Protein AF-A0A833M856-F1 (afdb_monomer_lite)

Structure (mmCIF, N/CA/C/O backbone):
data_AF-A0A833M856-F1
#
_entry.id   AF-A0A833M856-F1
#
loop_
_atom_site.group_PDB
_atom_site.id
_atom_site.type_symbol
_atom_site.label_atom_id
_atom_site.label_alt_id
_atom_site.label_comp_id
_atom_site.label_asym_id
_atom_site.label_entity_id
_atom_site.label_seq_id
_atom_site.pdbx_PDB_ins_code
_atom_site.Cartn_x
_atom_site.Cartn_y
_atom_site.Cartn_z
_atom_site.occupancy
_atom_site.B_iso_or_equiv
_atom_site.auth_seq_id
_atom_site.auth_comp_id
_atom_site.auth_asym_id
_atom_site.auth_atom_id
_atom_site.pdbx_PDB_model_num
ATOM 1 N N . MET A 1 1 ? 1.451 44.777 -5.396 1.00 53.53 1 MET A N 1
ATOM 2 C CA . MET A 1 1 ? 2.017 43.890 -4.353 1.00 53.53 1 MET A CA 1
ATOM 3 C C . MET A 1 1 ? 2.867 42.727 -4.901 1.00 53.53 1 MET A C 1
ATOM 5 O O . MET A 1 1 ? 3.380 41.971 -4.096 1.00 53.53 1 MET A O 1
ATOM 9 N N . ALA A 1 2 ? 3.099 42.600 -6.220 1.00 59.09 2 ALA A N 1
ATOM 10 C CA . ALA A 1 2 ? 3.798 41.438 -6.799 1.00 59.09 2 ALA A CA 1
ATOM 11 C C . ALA A 1 2 ? 5.342 41.470 -6.710 1.00 59.09 2 ALA A C 1
ATOM 13 O O . ALA A 1 2 ? 5.951 40.443 -6.456 1.00 59.09 2 ALA A O 1
ATOM 14 N N . ARG A 1 3 ? 5.986 42.644 -6.808 1.00 59.00 3 ARG A N 1
ATOM 15 C CA . ARG A 1 3 ? 7.466 42.754 -6.818 1.00 59.00 3 ARG A CA 1
ATOM 16 C C . ARG A 1 3 ? 8.167 42.307 -5.530 1.00 59.00 3 ARG A C 1
ATOM 18 O O . ARG A 1 3 ? 9.374 42.110 -5.524 1.00 59.00 3 ARG A O 1
ATOM 25 N N . VAL A 1 4 ? 7.425 42.187 -4.429 1.00 69.50 4 VAL A N 1
ATOM 26 C CA . VAL A 1 4 ? 7.972 41.728 -3.145 1.00 69.50 4 VAL A CA 1
ATOM 27 C C . VAL A 1 4 ? 8.072 40.203 -3.107 1.00 69.50 4 VAL A C 1
ATOM 29 O O . VAL A 1 4 ? 8.817 39.696 -2.295 1.00 69.50 4 VAL A O 1
ATOM 32 N N . LEU A 1 5 ? 7.398 39.449 -3.979 1.00 59.50 5 LEU A N 1
ATOM 33 C CA . LEU A 1 5 ? 7.444 37.981 -3.948 1.00 59.50 5 LEU A CA 1
ATOM 34 C C . LEU A 1 5 ? 8.407 37.371 -4.976 1.00 59.50 5 LEU A C 1
ATOM 36 O O . LEU A 1 5 ? 8.719 36.195 -4.857 1.00 59.50 5 LEU A O 1
ATOM 40 N N . ASP A 1 6 ? 8.958 38.163 -5.903 1.00 69.25 6 ASP A N 1
ATOM 41 C CA . ASP A 1 6 ? 9.893 37.682 -6.940 1.00 69.25 6 ASP A CA 1
ATOM 42 C C . ASP A 1 6 ? 11.190 37.072 -6.376 1.00 69.25 6 ASP A C 1
ATOM 44 O O . ASP A 1 6 ? 11.861 36.294 -7.048 1.00 69.25 6 ASP A O 1
ATOM 48 N N . HIS A 1 7 ? 11.568 37.427 -5.145 1.00 77.81 7 HIS A N 1
ATOM 49 C CA . HIS A 1 7 ? 12.757 36.880 -4.487 1.00 77.81 7 HIS A CA 1
ATOM 50 C C . HIS A 1 7 ? 12.471 35.603 -3.685 1.00 77.81 7 HIS A C 1
ATOM 52 O O . HIS A 1 7 ? 13.408 34.981 -3.180 1.00 77.81 7 HIS A O 1
ATOM 58 N N . VAL A 1 8 ? 11.196 35.223 -3.536 1.00 82.44 8 VAL A N 1
ATOM 59 C CA . VAL A 1 8 ? 10.798 34.005 -2.834 1.00 82.44 8 VAL A CA 1
ATOM 60 C C . VAL A 1 8 ? 10.699 32.875 -3.867 1.00 82.44 8 VAL A C 1
ATOM 62 O O . VAL A 1 8 ? 9.874 32.949 -4.773 1.00 82.44 8 VAL A O 1
ATOM 65 N N . PRO A 1 9 ? 11.544 31.840 -3.765 1.00 82.94 9 PRO A N 1
ATOM 66 C CA . PRO A 1 9 ? 11.573 30.723 -4.707 1.00 82.94 9 PRO A CA 1
ATOM 67 C C . PRO A 1 9 ? 10.283 29.903 -4.661 1.00 82.94 9 PRO A C 1
ATOM 69 O O . PRO A 1 9 ? 9.596 29.853 -3.636 1.00 82.94 9 PRO A O 1
ATOM 72 N N . GLU A 1 10 ? 9.979 29.213 -5.760 1.00 79.88 10 GLU A N 1
ATOM 73 C CA . GLU A 1 10 ? 8.782 28.379 -5.836 1.00 79.88 10 GLU A CA 1
ATOM 74 C C . GLU A 1 10 ? 8.849 27.214 -4.830 1.00 79.88 10 GLU A C 1
ATOM 76 O O . GLU A 1 10 ? 9.920 26.628 -4.615 1.00 79.88 10 GLU A O 1
ATOM 81 N N . PRO A 1 11 ? 7.717 26.829 -4.210 1.00 75.94 11 PRO A N 1
ATOM 82 C CA . PRO A 1 11 ? 7.662 25.655 -3.350 1.00 75.94 11 PRO A CA 1
ATOM 83 C C . PRO A 1 11 ? 8.195 24.406 -4.068 1.00 75.94 11 PRO A C 1
ATOM 85 O O . PRO A 1 11 ? 7.715 24.031 -5.133 1.00 75.94 11 PRO A O 1
ATOM 88 N N . GLY A 1 12 ? 9.199 23.752 -3.477 1.00 77.88 12 GLY A N 1
ATOM 89 C CA . GLY A 1 12 ? 9.855 22.573 -4.059 1.00 77.88 12 GLY A CA 1
ATOM 90 C C . GLY A 1 12 ? 11.060 22.883 -4.954 1.00 77.88 12 GLY A C 1
ATOM 91 O O . GLY A 1 12 ? 11.771 21.957 -5.351 1.00 77.88 12 GLY A O 1
ATOM 92 N N . GLN A 1 13 ? 11.362 24.157 -5.224 1.00 83.50 13 GLN A N 1
ATOM 93 C CA . GLN A 1 13 ? 12.579 24.534 -5.933 1.00 83.50 13 GLN A CA 1
ATOM 94 C C . GLN A 1 13 ? 13.811 24.251 -5.064 1.00 83.50 13 GLN A C 1
ATOM 96 O O . GLN A 1 13 ? 13.973 24.773 -3.959 1.00 83.50 13 GLN A O 1
ATOM 101 N N . GLN A 1 14 ? 14.723 23.423 -5.574 1.00 78.00 14 GLN A N 1
ATOM 102 C CA . GLN A 1 14 ? 15.970 23.125 -4.880 1.00 78.00 14 GLN A CA 1
ATOM 103 C C . GLN A 1 14 ? 16.921 24.327 -4.951 1.00 78.00 14 GLN A C 1
ATOM 105 O O . GLN A 1 14 ? 17.618 24.527 -5.946 1.00 78.00 14 GLN A O 1
ATOM 110 N N . LEU A 1 15 ? 16.975 25.092 -3.863 1.00 83.62 15 LEU A N 1
ATOM 111 C CA . LEU A 1 15 ? 17.826 26.277 -3.728 1.00 83.62 15 LEU A CA 1
ATOM 112 C C . LEU A 1 15 ? 19.316 25.964 -3.604 1.00 83.62 15 LEU A C 1
ATOM 114 O O . LEU A 1 15 ? 20.158 26.777 -3.973 1.00 83.62 15 LEU A O 1
ATOM 118 N N . LEU A 1 16 ? 19.643 24.781 -3.082 1.00 83.44 16 LEU A N 1
ATOM 119 C CA . LEU A 1 16 ? 21.013 24.383 -2.804 1.00 83.44 16 LEU A CA 1
ATOM 120 C C . LEU A 1 16 ? 21.326 23.047 -3.471 1.00 83.44 16 LEU A C 1
ATOM 122 O O . LEU A 1 16 ? 20.766 22.002 -3.131 1.00 83.44 16 LEU A O 1
ATOM 126 N N . ARG A 1 17 ? 22.243 23.085 -4.438 1.00 83.69 17 ARG A N 1
ATOM 127 C CA . ARG A 1 17 ? 22.771 21.898 -5.115 1.00 83.69 17 ARG A CA 1
ATOM 128 C C . ARG A 1 17 ? 24.168 21.614 -4.586 1.00 83.69 17 ARG A C 1
ATOM 130 O O . ARG A 1 17 ? 25.115 22.326 -4.904 1.00 83.69 17 ARG A O 1
ATOM 137 N N . TYR A 1 18 ? 24.286 20.579 -3.763 1.00 85.31 18 TYR A N 1
ATOM 138 C CA . TYR A 1 18 ? 25.579 20.131 -3.263 1.00 85.31 18 TYR A CA 1
ATOM 139 C C . TYR A 1 18 ? 26.316 19.309 -4.323 1.00 85.31 18 TYR A C 1
ATOM 141 O O . TYR A 1 18 ? 25.790 18.311 -4.821 1.00 85.31 18 TYR A O 1
ATOM 149 N N . TRP A 1 19 ? 27.557 19.692 -4.617 1.00 88.50 19 TRP A N 1
ATOM 150 C CA . TRP A 1 19 ? 28.418 19.022 -5.593 1.00 88.50 19 TRP A CA 1
ATOM 151 C C . TRP A 1 19 ? 29.606 18.328 -4.929 1.00 88.50 19 TRP A C 1
ATOM 153 O O . TRP A 1 19 ? 29.958 18.602 -3.778 1.00 88.50 19 TRP A O 1
ATOM 163 N N . GLY A 1 20 ? 30.224 17.408 -5.673 1.00 93.00 20 GLY A N 1
ATOM 164 C CA . GLY A 1 20 ? 31.444 16.723 -5.255 1.00 93.00 20 GLY A CA 1
ATOM 165 C C . GLY A 1 20 ? 31.290 16.045 -3.894 1.00 93.00 20 GLY A C 1
ATOM 166 O O . GLY A 1 20 ? 30.358 15.264 -3.685 1.00 93.00 20 GLY A O 1
ATOM 167 N N . TRP A 1 21 ? 32.191 16.374 -2.967 1.00 88.12 21 TRP A N 1
ATOM 168 C CA . TRP A 1 21 ? 32.272 15.777 -1.630 1.00 88.12 21 TRP A CA 1
ATOM 169 C C . TRP A 1 21 ? 30.997 15.933 -0.791 1.00 88.12 21 TRP A C 1
ATOM 171 O O . TRP A 1 21 ? 30.642 15.029 -0.028 1.00 88.12 21 TRP A O 1
ATOM 181 N N . TYR A 1 22 ? 30.289 17.052 -0.954 1.00 87.38 22 TYR A N 1
ATOM 182 C CA . TYR A 1 22 ? 29.081 17.359 -0.189 1.00 87.38 22 TYR A CA 1
ATOM 183 C C . TYR A 1 22 ? 27.797 16.848 -0.850 1.00 87.38 22 TYR A C 1
ATOM 185 O O . TYR A 1 22 ? 26.737 16.924 -0.235 1.00 87.38 22 TYR A O 1
ATOM 193 N N . SER A 1 23 ? 27.867 16.314 -2.076 1.00 89.88 23 SER A N 1
ATOM 194 C CA . SER A 1 23 ? 26.687 15.779 -2.765 1.00 89.88 23 SER A CA 1
ATOM 195 C C . SER A 1 23 ? 26.037 14.631 -1.983 1.00 89.88 23 SER A C 1
ATOM 197 O O . SER A 1 23 ? 26.729 13.811 -1.374 1.00 89.88 23 SER A O 1
ATOM 199 N N . ASN A 1 24 ? 24.706 14.521 -2.056 1.00 84.00 24 ASN A N 1
ATOM 200 C CA . ASN A 1 24 ? 23.959 13.423 -1.423 1.00 84.00 24 ASN A CA 1
ATOM 201 C C . ASN A 1 24 ? 24.481 12.048 -1.873 1.00 84.00 24 ASN A C 1
ATOM 203 O O . ASN A 1 24 ? 24.592 11.129 -1.068 1.00 84.00 24 ASN A O 1
ATOM 207 N N . ALA A 1 25 ? 24.886 11.929 -3.143 1.00 86.62 25 ALA A N 1
ATOM 208 C CA . ALA A 1 25 ? 25.480 10.709 -3.680 1.00 86.62 25 ALA A CA 1
ATOM 209 C C . ALA A 1 25 ? 26.853 10.393 -3.058 1.00 86.62 25 ALA A C 1
ATOM 211 O O . ALA A 1 25 ? 27.127 9.238 -2.741 1.00 86.62 25 ALA A O 1
ATOM 212 N N . ALA A 1 26 ? 27.724 11.392 -2.871 1.00 89.69 26 ALA A N 1
ATOM 213 C CA . ALA A 1 26 ? 29.018 11.184 -2.219 1.00 89.69 26 ALA A CA 1
ATOM 214 C C . ALA A 1 26 ? 28.861 10.839 -0.733 1.00 89.69 26 ALA A C 1
ATOM 216 O O . ALA A 1 26 ? 29.536 9.931 -0.260 1.00 89.69 26 ALA A O 1
ATOM 217 N N . ARG A 1 27 ? 27.939 11.505 -0.028 1.00 89.81 27 ARG A N 1
ATOM 218 C CA . ARG A 1 27 ? 27.601 11.206 1.371 1.00 89.81 27 ARG A CA 1
ATOM 219 C C . ARG A 1 27 ? 27.081 9.783 1.539 1.00 89.81 27 ARG A C 1
ATOM 221 O O . ARG A 1 27 ? 27.669 9.020 2.293 1.00 89.81 27 ARG A O 1
ATOM 228 N N . GLY A 1 28 ? 26.076 9.395 0.751 1.00 87.25 28 GLY A N 1
ATOM 229 C CA . GLY A 1 28 ? 25.504 8.049 0.817 1.00 87.25 28 GLY A CA 1
ATOM 230 C C . GLY A 1 28 ? 26.506 6.943 0.467 1.00 87.25 28 GLY A C 1
ATOM 231 O O . GLY A 1 28 ? 26.413 5.842 0.999 1.00 87.25 28 GLY A O 1
ATOM 232 N N . ARG A 1 29 ? 27.500 7.216 -0.394 1.00 88.75 29 ARG A N 1
ATOM 233 C CA . ARG A 1 29 ? 28.603 6.272 -0.652 1.00 88.75 29 ARG A CA 1
ATOM 234 C C . ARG A 1 29 ? 29.566 6.136 0.528 1.00 88.75 29 ARG A C 1
ATOM 236 O O . ARG A 1 29 ? 30.100 5.050 0.706 1.00 88.75 29 ARG A O 1
ATOM 243 N N . ARG A 1 30 ? 29.810 7.202 1.299 1.00 90.75 30 ARG A N 1
ATOM 244 C CA . ARG A 1 30 ? 30.661 7.139 2.501 1.00 90.75 30 ARG A CA 1
ATOM 245 C C . ARG A 1 30 ? 29.965 6.405 3.632 1.00 90.75 30 ARG A C 1
ATOM 247 O O . ARG A 1 30 ? 30.541 5.464 4.145 1.00 90.75 30 ARG A O 1
ATOM 254 N N . GLU A 1 31 ? 28.707 6.743 3.900 1.00 85.38 31 GLU A N 1
ATOM 255 C CA . GLU A 1 31 ? 27.897 6.063 4.919 1.00 85.38 31 GLU A CA 1
ATOM 256 C C . GLU A 1 31 ? 27.819 4.547 4.660 1.00 85.38 31 GLU A C 1
ATOM 258 O O . GLU A 1 31 ? 27.951 3.750 5.582 1.00 85.38 31 GLU A O 1
ATOM 263 N N . ARG A 1 32 ? 27.680 4.126 3.391 1.00 81.44 32 ARG A N 1
ATOM 264 C CA . ARG A 1 32 ? 27.735 2.700 3.022 1.00 81.44 32 ARG A CA 1
ATOM 265 C C . ARG A 1 32 ? 29.096 2.066 3.291 1.00 81.44 32 ARG A C 1
ATOM 267 O O . ARG A 1 32 ? 29.133 0.981 3.849 1.00 81.44 32 ARG A O 1
ATOM 274 N N . ARG A 1 33 ? 30.191 2.736 2.920 1.00 83.06 33 ARG A N 1
ATOM 275 C CA . ARG A 1 33 ? 31.555 2.234 3.152 1.00 83.06 33 ARG A CA 1
ATOM 276 C C . ARG A 1 33 ? 31.884 2.136 4.637 1.00 83.06 33 ARG A C 1
ATOM 278 O O . ARG A 1 33 ? 32.445 1.139 5.047 1.00 83.06 33 ARG A O 1
ATOM 285 N N . GLU A 1 34 ? 31.495 3.129 5.430 1.00 78.62 34 GLU A N 1
ATOM 286 C CA . GLU A 1 34 ? 31.660 3.125 6.889 1.00 78.62 34 GLU A CA 1
ATOM 287 C C . GLU A 1 34 ? 30.876 1.969 7.535 1.00 78.62 34 GLU A C 1
ATOM 289 O O . GLU A 1 34 ? 31.370 1.320 8.454 1.00 78.62 34 GLU A O 1
ATOM 294 N N . CYS A 1 35 ? 29.679 1.666 7.020 1.00 69.69 35 CYS A N 1
ATOM 295 C CA . CYS A 1 35 ? 28.871 0.523 7.452 1.00 69.69 35 CYS A CA 1
ATOM 296 C C . CYS A 1 35 ? 29.483 -0.826 7.023 1.00 69.69 35 CYS A C 1
ATOM 298 O O . CYS A 1 35 ? 29.519 -1.757 7.821 1.00 69.69 35 CYS A O 1
ATOM 300 N N . GLU A 1 36 ? 30.009 -0.919 5.798 1.00 69.94 36 GLU A N 1
ATOM 301 C CA . GLU A 1 36 ? 30.721 -2.100 5.281 1.00 69.94 36 GLU A CA 1
ATOM 302 C C . GLU A 1 36 ? 32.042 -2.355 6.027 1.00 69.94 36 GLU A C 1
ATOM 304 O O . GLU A 1 36 ? 32.371 -3.499 6.316 1.00 69.94 36 GLU A O 1
ATOM 309 N N . GLU A 1 37 ? 32.787 -1.306 6.376 1.00 69.75 37 GLU A N 1
ATOM 310 C CA . GLU A 1 37 ? 34.049 -1.387 7.123 1.00 69.75 37 GLU A CA 1
ATOM 311 C C . GLU A 1 37 ? 33.823 -1.720 8.605 1.00 69.75 37 GLU A C 1
ATOM 313 O O . GLU A 1 37 ? 34.638 -2.403 9.222 1.00 69.75 37 GLU A O 1
ATOM 318 N N . SER A 1 38 ? 32.683 -1.304 9.163 1.00 63.16 38 SER A N 1
ATOM 319 C CA . SER A 1 38 ? 32.267 -1.659 10.526 1.00 63.16 38 SER A CA 1
ATOM 320 C C . SER A 1 38 ? 31.620 -3.050 10.622 1.00 63.16 38 SER A C 1
ATOM 322 O O . SER A 1 38 ? 31.313 -3.502 11.727 1.00 63.16 38 SER A O 1
ATOM 324 N N . ALA A 1 39 ? 31.402 -3.744 9.499 1.00 58.22 39 ALA A N 1
ATOM 325 C CA . ALA A 1 39 ? 30.824 -5.083 9.482 1.00 58.22 39 ALA A CA 1
ATOM 326 C C . ALA A 1 39 ? 31.881 -6.138 9.862 1.00 58.22 39 ALA A C 1
ATOM 328 O O . ALA A 1 39 ? 32.637 -6.640 9.032 1.00 58.22 39 ALA A O 1
ATOM 329 N N . VAL A 1 40 ? 31.928 -6.489 11.147 1.00 60.62 40 VAL A N 1
ATOM 330 C CA . VAL A 1 40 ? 32.658 -7.662 11.661 1.00 6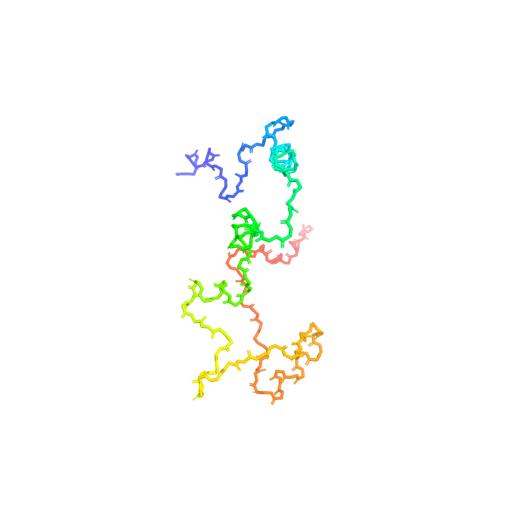0.62 40 VAL A CA 1
ATOM 331 C C . VAL A 1 40 ? 31.969 -8.940 11.141 1.00 60.62 40 VAL A C 1
ATOM 333 O O . VAL A 1 40 ? 30.735 -8.963 11.116 1.00 60.62 40 VAL A O 1
ATOM 336 N N . PRO A 1 41 ? 32.686 -10.012 10.739 1.00 49.72 41 PRO A N 1
ATOM 337 C CA . PRO A 1 41 ? 32.036 -11.257 10.334 1.00 49.72 41 PRO A CA 1
ATOM 338 C C . PRO A 1 41 ? 31.320 -11.863 11.548 1.00 49.72 41 PRO A C 1
ATOM 340 O O . PRO A 1 41 ? 31.959 -12.243 12.529 1.00 49.72 41 PRO A O 1
ATOM 343 N N . ALA A 1 42 ? 29.990 -11.890 11.502 1.00 48.22 42 ALA A N 1
ATOM 344 C CA . ALA A 1 42 ? 29.164 -12.446 12.562 1.00 48.22 42 ALA A CA 1
ATOM 345 C C . ALA A 1 42 ? 29.118 -13.977 12.458 1.00 48.22 42 ALA A C 1
ATOM 347 O O . ALA A 1 42 ? 28.822 -14.525 11.400 1.00 48.22 42 ALA A O 1
ATOM 348 N N . ASP A 1 43 ? 29.411 -14.632 13.580 1.00 44.41 43 ASP A N 1
ATOM 349 C CA . ASP A 1 43 ? 29.044 -16.017 13.873 1.00 44.41 43 ASP A CA 1
ATOM 350 C C . ASP A 1 43 ? 27.509 -16.114 14.024 1.00 44.41 43 ASP A C 1
ATOM 352 O O . ASP A 1 43 ? 26.862 -15.194 14.542 1.00 44.41 43 ASP A O 1
ATOM 356 N N . ASP A 1 44 ? 26.924 -17.215 13.556 1.00 47.16 44 ASP A N 1
ATOM 357 C CA . ASP A 1 44 ? 25.513 -17.399 13.163 1.00 47.16 44 ASP A CA 1
ATOM 358 C C . ASP A 1 44 ? 24.478 -17.416 14.318 1.00 47.16 44 ASP A C 1
ATOM 360 O O . ASP A 1 44 ? 23.380 -17.958 14.172 1.00 47.16 44 ASP A O 1
ATOM 364 N N . SER A 1 45 ? 24.747 -16.815 15.482 1.00 51.28 45 SER A N 1
ATOM 365 C CA . SER A 1 45 ? 23.807 -16.875 16.620 1.00 51.28 45 SER A CA 1
ATOM 366 C C . SER A 1 45 ? 23.444 -15.556 17.299 1.00 51.28 45 SER A C 1
ATOM 368 O O . SER A 1 45 ? 22.712 -15.580 18.289 1.00 51.28 45 SER A O 1
ATOM 370 N N . VAL A 1 46 ? 23.868 -14.397 16.790 1.00 47.53 46 VAL A N 1
ATOM 371 C CA . VAL A 1 46 ? 23.390 -13.102 17.309 1.00 47.53 46 VAL A CA 1
ATOM 372 C C . VAL A 1 46 ? 23.107 -12.152 16.151 1.00 47.53 46 VAL A C 1
ATOM 374 O O . VAL A 1 46 ? 24.008 -11.512 15.620 1.00 47.53 46 VAL A O 1
ATOM 377 N N . THR A 1 47 ? 21.836 -12.039 15.756 1.00 45.09 47 THR A N 1
ATOM 378 C CA . THR A 1 47 ? 21.400 -11.036 14.775 1.00 45.09 47 THR A CA 1
ATOM 379 C C . THR A 1 47 ? 21.744 -9.641 15.299 1.00 45.09 47 THR A C 1
ATOM 381 O O . THR A 1 47 ? 21.234 -9.220 16.340 1.00 45.09 47 THR A O 1
ATOM 384 N N . ALA A 1 48 ? 22.629 -8.934 14.594 1.00 49.91 48 ALA A N 1
ATOM 385 C CA . ALA A 1 48 ? 23.122 -7.626 15.000 1.00 49.91 48 ALA A CA 1
ATOM 386 C C . ALA A 1 48 ? 21.967 -6.607 15.146 1.00 49.91 48 ALA A C 1
ATOM 388 O O . ALA A 1 48 ? 21.023 -6.621 14.344 1.00 49.91 48 ALA A O 1
ATOM 389 N N . PRO A 1 49 ? 22.034 -5.671 16.115 1.00 54.28 49 PRO A N 1
ATOM 390 C CA . PRO A 1 49 ? 21.027 -4.618 16.288 1.00 54.28 49 PRO A CA 1
ATOM 391 C C . PRO A 1 49 ? 20.763 -3.804 15.011 1.00 54.28 49 PRO A C 1
ATOM 393 O O . PRO A 1 49 ? 19.634 -3.374 14.783 1.00 54.28 49 PRO A O 1
ATOM 396 N N . ASP A 1 50 ? 21.776 -3.651 14.155 1.00 54.59 50 ASP A N 1
ATOM 397 C CA . ASP A 1 50 ? 21.715 -2.905 12.892 1.00 54.59 50 ASP A CA 1
ATOM 398 C C . ASP A 1 50 ? 20.879 -3.608 11.804 1.00 54.59 50 ASP A C 1
ATOM 400 O O . ASP A 1 50 ? 20.178 -2.971 11.013 1.00 54.59 50 ASP A O 1
ATOM 404 N N . GLU A 1 51 ? 20.850 -4.943 11.780 1.00 54.12 51 GLU A N 1
ATOM 405 C CA . GLU A 1 51 ? 19.961 -5.691 10.880 1.00 54.12 51 GLU A CA 1
ATOM 406 C C . GLU A 1 51 ? 18.499 -5.576 11.319 1.00 54.12 51 GLU A C 1
ATOM 408 O O . GLU A 1 51 ? 17.590 -5.434 10.494 1.00 54.12 51 GLU A O 1
ATOM 413 N N . ILE A 1 52 ? 18.267 -5.572 12.633 1.00 56.19 52 ILE A N 1
ATOM 414 C CA . ILE A 1 52 ? 16.948 -5.330 13.219 1.00 56.19 52 ILE A CA 1
ATOM 415 C C . ILE A 1 52 ? 16.521 -3.888 12.935 1.00 56.19 52 ILE A C 1
ATOM 417 O O . ILE A 1 52 ? 15.373 -3.655 12.556 1.00 56.19 52 ILE A O 1
ATOM 421 N N . GLU A 1 53 ? 17.422 -2.915 13.062 1.00 56.12 53 GLU A N 1
ATOM 422 C CA . GLU A 1 53 ? 17.124 -1.507 12.813 1.00 56.12 53 GLU A CA 1
ATOM 423 C C . GLU A 1 53 ? 16.908 -1.211 11.321 1.00 56.12 53 GLU A C 1
ATOM 425 O O . GLU A 1 53 ? 15.949 -0.532 10.953 1.00 56.12 53 GLU A O 1
ATOM 430 N N . SER A 1 54 ? 17.702 -1.798 10.427 1.00 56.94 54 SER A N 1
ATOM 431 C CA . SER A 1 54 ? 17.517 -1.682 8.975 1.00 56.94 54 SER A CA 1
ATOM 432 C C . SER A 1 54 ? 16.285 -2.441 8.452 1.00 56.94 54 SER A C 1
ATOM 434 O O . SER A 1 54 ? 15.695 -2.015 7.451 1.00 56.94 54 SER A O 1
ATOM 436 N N . ARG A 1 55 ? 15.830 -3.512 9.126 1.00 56.19 55 ARG A N 1
ATOM 437 C CA . ARG A 1 55 ? 14.491 -4.109 8.920 1.00 56.19 55 ARG A CA 1
ATOM 438 C C . ARG A 1 55 ? 13.378 -3.233 9.483 1.00 56.19 55 ARG A C 1
ATOM 440 O O . ARG A 1 55 ? 12.385 -3.036 8.794 1.00 56.19 55 ARG A O 1
ATOM 447 N N . ARG A 1 56 ? 13.546 -2.644 10.672 1.00 54.56 56 ARG A N 1
ATOM 448 C CA . ARG A 1 56 ? 12.588 -1.679 11.255 1.00 54.56 56 ARG A CA 1
ATOM 449 C C . ARG A 1 56 ? 12.393 -0.452 10.360 1.00 54.56 56 ARG A C 1
ATOM 451 O O . ARG A 1 56 ? 11.289 0.081 10.297 1.00 54.56 56 ARG A O 1
ATOM 458 N N . ARG A 1 57 ? 13.434 -0.030 9.633 1.00 58.84 57 ARG A N 1
ATOM 459 C CA . ARG A 1 57 ? 13.373 1.046 8.626 1.00 58.84 57 ARG A CA 1
ATOM 460 C C . ARG A 1 57 ? 12.638 0.636 7.338 1.00 58.84 57 ARG A C 1
ATOM 462 O O . ARG A 1 57 ? 12.217 1.511 6.588 1.00 58.84 57 ARG A O 1
ATOM 469 N N . ARG A 1 58 ? 12.444 -0.663 7.080 1.00 70.81 58 ARG A N 1
ATOM 470 C CA . ARG A 1 58 ? 11.710 -1.209 5.925 1.00 70.81 58 ARG A CA 1
ATOM 471 C C . ARG A 1 58 ? 10.347 -1.734 6.363 1.00 70.81 58 ARG A C 1
ATOM 473 O O . ARG A 1 58 ? 10.100 -2.937 6.365 1.00 70.81 58 ARG A O 1
ATOM 480 N N . LEU A 1 59 ? 9.464 -0.811 6.738 1.00 82.12 59 LEU A N 1
ATOM 481 C CA . LEU A 1 59 ? 8.063 -1.147 6.980 1.00 82.12 59 LEU A CA 1
ATOM 482 C C . LEU A 1 59 ? 7.459 -1.753 5.707 1.00 82.12 59 LEU A C 1
ATOM 484 O O . LEU A 1 59 ? 7.610 -1.203 4.614 1.00 82.12 59 LEU A O 1
ATOM 488 N N . THR A 1 60 ? 6.773 -2.883 5.849 1.00 88.00 60 THR A N 1
ATOM 489 C CA . THR A 1 60 ? 5.973 -3.461 4.760 1.00 88.00 60 THR A CA 1
ATOM 490 C C . THR A 1 60 ? 4.802 -2.536 4.416 1.00 88.00 60 THR A C 1
ATOM 492 O O . THR A 1 60 ? 4.407 -1.688 5.218 1.00 88.00 60 THR A O 1
ATOM 495 N N . TRP A 1 61 ? 4.206 -2.697 3.232 1.00 89.50 61 TRP A N 1
ATOM 496 C CA . TRP A 1 61 ? 3.051 -1.886 2.825 1.00 89.50 61 TRP A CA 1
ATOM 497 C C . TRP A 1 61 ? 1.886 -1.957 3.830 1.00 89.50 61 TRP A C 1
ATOM 499 O O . TRP A 1 61 ? 1.305 -0.926 4.163 1.00 89.50 61 TRP A O 1
ATOM 509 N N . SER A 1 62 ? 1.591 -3.137 4.389 1.00 91.50 62 SER A N 1
ATOM 510 C CA . SER A 1 62 ? 0.541 -3.292 5.405 1.00 91.50 62 SER A CA 1
ATOM 511 C C . SER A 1 62 ? 0.893 -2.586 6.716 1.00 91.50 62 SER A C 1
ATOM 513 O O . SER A 1 62 ? 0.047 -1.907 7.295 1.00 91.50 62 SER A O 1
ATOM 515 N N . GLN A 1 63 ? 2.154 -2.661 7.154 1.00 91.56 63 GLN A N 1
ATOM 516 C CA . GLN A 1 63 ? 2.640 -1.920 8.323 1.00 91.56 63 GLN A CA 1
ATOM 517 C C . GLN A 1 63 ? 2.581 -0.401 8.111 1.00 91.56 63 GLN A C 1
ATOM 519 O O . GLN A 1 63 ? 2.294 0.333 9.055 1.00 91.56 63 GLN A O 1
ATOM 524 N N . LEU A 1 64 ? 2.824 0.081 6.888 1.00 91.94 64 LEU A N 1
ATOM 525 C CA . LEU A 1 64 ? 2.680 1.496 6.543 1.00 91.94 64 LEU A CA 1
ATOM 526 C C . LEU A 1 64 ? 1.221 1.948 6.619 1.00 91.94 64 LEU A C 1
ATOM 528 O O . LEU A 1 64 ? 0.948 2.968 7.247 1.00 91.94 64 LEU A O 1
ATOM 532 N N . ILE A 1 65 ? 0.286 1.181 6.051 1.00 92.44 65 ILE A N 1
ATOM 533 C CA . ILE A 1 65 ? -1.149 1.481 6.163 1.00 92.44 65 ILE A CA 1
ATOM 534 C C . ILE A 1 65 ? -1.574 1.515 7.625 1.00 92.44 65 ILE A C 1
ATOM 536 O O . ILE A 1 65 ? -2.184 2.491 8.051 1.00 92.44 65 ILE A O 1
ATOM 540 N N . ARG A 1 66 ? -1.175 0.512 8.410 1.00 92.81 66 ARG A N 1
ATOM 541 C CA . ARG A 1 66 ? -1.477 0.460 9.842 1.00 92.81 66 ARG A CA 1
ATOM 542 C C . ARG A 1 66 ? -0.910 1.645 10.606 1.00 92.81 66 ARG A C 1
ATOM 544 O O . ARG A 1 66 ? -1.545 2.127 11.530 1.00 92.81 66 ARG A O 1
ATOM 551 N N . LYS A 1 67 ? 0.265 2.138 10.227 1.00 90.25 67 LYS A N 1
ATOM 552 C CA . LYS A 1 67 ? 0.870 3.306 10.871 1.00 90.25 67 LYS A CA 1
ATOM 553 C C . LYS A 1 67 ? 0.161 4.618 10.518 1.00 90.25 67 LYS A C 1
ATOM 555 O O . LYS A 1 67 ? 0.077 5.488 11.373 1.00 90.25 67 LYS A O 1
ATOM 560 N N . VAL A 1 68 ? -0.282 4.785 9.271 1.00 93.81 68 VAL A N 1
ATOM 561 C CA . VAL A 1 68 ? -0.881 6.044 8.781 1.00 93.81 68 VAL A CA 1
ATOM 562 C C . VAL A 1 68 ? -2.370 6.127 9.098 1.00 93.81 68 VAL A C 1
ATOM 564 O O . VAL A 1 68 ? -2.857 7.186 9.475 1.00 93.81 68 VAL A O 1
ATOM 567 N N . TYR A 1 69 ? -3.081 5.017 8.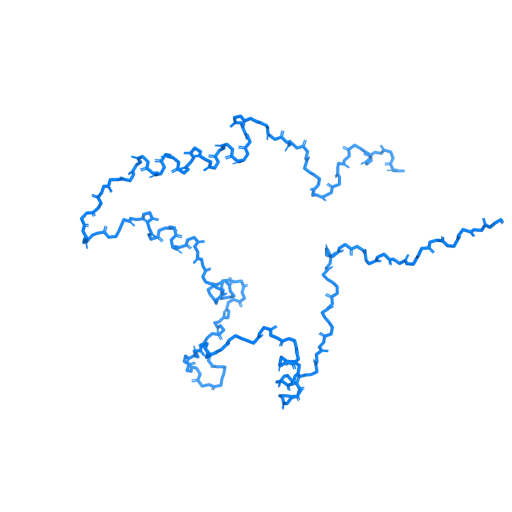925 1.00 93.31 69 TYR A N 1
ATOM 568 C CA . TYR A 1 69 ? -4.535 4.953 9.028 1.00 93.31 69 TYR A CA 1
ATOM 569 C C . TYR A 1 69 ? -5.020 4.213 10.273 1.00 93.31 69 TYR A C 1
ATOM 571 O O . TYR A 1 69 ? -6.224 4.104 10.452 1.00 93.31 69 TYR A O 1
ATOM 579 N N . GLU A 1 70 ? -4.118 3.671 11.100 1.00 92.69 70 GLU A N 1
ATOM 580 C CA . GLU A 1 70 ? -4.462 2.871 12.290 1.00 92.69 70 GLU A CA 1
ATOM 581 C C . GLU A 1 70 ? -5.308 1.616 11.979 1.00 92.69 70 GLU A C 1
ATOM 583 O O . GLU A 1 70 ? -5.890 1.001 12.868 1.00 92.69 70 GLU A O 1
ATOM 588 N N . LEU A 1 71 ? -5.330 1.184 10.711 1.00 91.69 71 LEU A N 1
ATOM 589 C CA . LEU A 1 71 ? -6.086 0.031 10.212 1.00 91.69 71 LEU A CA 1
ATOM 590 C C . LEU A 1 71 ? -5.146 -1.088 9.753 1.00 91.69 71 LEU A C 1
ATOM 592 O O . LEU A 1 71 ? -4.192 -0.830 9.022 1.00 91.69 71 LEU A O 1
ATOM 596 N N . ASP A 1 72 ? -5.429 -2.338 10.127 1.00 92.69 72 ASP A N 1
ATOM 597 C CA . ASP A 1 72 ? -4.686 -3.499 9.623 1.00 92.69 72 ASP A CA 1
ATOM 598 C C . ASP A 1 72 ? -5.367 -4.075 8.366 1.00 92.69 72 ASP A C 1
ATOM 600 O O . ASP A 1 72 ? -6.443 -4.669 8.476 1.00 92.69 72 ASP A O 1
ATOM 604 N N . PRO A 1 73 ? -4.779 -3.920 7.163 1.00 93.44 73 PRO A N 1
ATOM 605 C CA . PRO A 1 73 ? -5.408 -4.379 5.926 1.00 93.44 73 PRO A CA 1
ATOM 606 C C . PRO A 1 73 ? -5.423 -5.908 5.780 1.00 93.44 73 PRO A C 1
ATOM 608 O O . PRO A 1 73 ? -6.077 -6.414 4.871 1.00 93.44 73 PRO A O 1
ATOM 611 N N . LEU A 1 74 ? -4.704 -6.646 6.634 1.00 95.06 74 LEU A N 1
ATOM 612 C CA . LEU A 1 74 ? -4.680 -8.110 6.628 1.00 95.06 74 LEU A CA 1
ATOM 613 C C . LEU A 1 74 ? -5.602 -8.721 7.692 1.00 95.06 74 LEU A C 1
ATOM 615 O O . LEU A 1 74 ? -5.494 -9.911 7.973 1.00 95.06 74 LEU A O 1
ATOM 619 N N . LEU A 1 75 ? -6.522 -7.948 8.273 1.00 96.25 75 LEU A N 1
ATOM 620 C CA . LEU A 1 75 ? -7.590 -8.470 9.126 1.00 96.25 75 LEU A CA 1
ATOM 621 C C . LEU A 1 75 ? -8.939 -8.374 8.414 1.00 96.25 75 LEU A C 1
ATOM 623 O O . LEU A 1 75 ? -9.309 -7.333 7.873 1.00 96.25 75 LEU A O 1
ATOM 627 N N . CYS A 1 76 ? -9.700 -9.466 8.434 1.00 94.06 76 CYS A N 1
ATOM 628 C CA . CYS A 1 76 ? -11.043 -9.484 7.874 1.00 94.06 76 CYS A CA 1
ATOM 629 C C . CYS A 1 76 ? -11.978 -8.579 8.697 1.00 94.06 76 CYS A C 1
ATOM 631 O O . CYS A 1 76 ? -12.143 -8.824 9.894 1.00 94.06 76 CYS A O 1
ATOM 633 N N . PRO A 1 77 ? -12.672 -7.601 8.083 1.00 91.38 77 PRO A N 1
ATOM 634 C CA . PRO A 1 77 ? -13.561 -6.695 8.812 1.00 91.38 77 PRO A CA 1
ATOM 635 C C . PRO A 1 77 ? -14.829 -7.377 9.348 1.00 91.38 77 PRO A C 1
ATOM 637 O O . PRO A 1 77 ? -15.494 -6.823 10.217 1.00 91.38 77 PRO A O 1
ATOM 640 N N . TYR A 1 78 ? -15.176 -8.568 8.845 1.00 93.69 78 TYR A N 1
ATOM 641 C CA . TYR A 1 78 ? -16.387 -9.291 9.247 1.00 93.69 78 TYR A CA 1
ATOM 642 C C . TYR A 1 78 ? -16.145 -10.311 10.362 1.00 93.69 78 TYR A C 1
ATOM 644 O O . TYR A 1 78 ? -16.981 -10.453 11.248 1.00 93.69 78 TYR A O 1
ATOM 652 N N . CYS A 1 79 ? -15.027 -11.041 10.313 1.00 95.38 79 CYS A N 1
ATOM 653 C CA . CYS A 1 79 ? -14.746 -12.131 11.254 1.00 95.38 79 CYS A CA 1
ATOM 654 C C . CYS A 1 79 ? -13.448 -11.966 12.055 1.00 95.38 79 CYS A C 1
ATOM 656 O O . CYS A 1 79 ? -13.189 -12.773 12.942 1.00 95.38 79 CYS A O 1
ATOM 658 N N . GLY A 1 80 ? -12.614 -10.967 11.749 1.00 93.38 80 GLY A N 1
ATOM 659 C CA . GLY A 1 80 ? -11.337 -10.736 12.432 1.00 93.38 80 GLY A CA 1
ATOM 660 C C . GLY A 1 80 ? -10.229 -11.743 12.104 1.00 93.38 80 GLY A C 1
ATOM 661 O O . GLY A 1 80 ? -9.146 -11.650 12.673 1.00 93.38 80 GLY A O 1
ATOM 662 N N . ALA A 1 81 ? -10.471 -12.695 11.198 1.00 95.81 81 ALA A N 1
ATOM 663 C CA . ALA A 1 81 ? -9.451 -13.643 10.760 1.00 95.81 81 ALA A CA 1
ATOM 664 C C . ALA A 1 81 ? -8.330 -12.945 9.974 1.00 95.81 81 ALA A C 1
ATOM 666 O O . ALA A 1 81 ? -8.564 -11.942 9.292 1.00 95.81 81 ALA A O 1
ATOM 667 N N . GLN A 1 82 ? -7.127 -13.513 10.041 1.00 95.94 82 GLN A N 1
ATOM 668 C CA . GLN A 1 82 ? -5.981 -13.041 9.276 1.00 95.94 82 GLN A CA 1
ATOM 669 C C . GLN A 1 82 ? -6.141 -13.411 7.794 1.00 95.94 82 GLN A C 1
ATOM 671 O O . GLN A 1 82 ? -6.446 -14.552 7.454 1.00 95.94 82 GLN A O 1
ATOM 676 N N . LEU A 1 83 ? -5.960 -12.426 6.920 1.00 94.69 83 LEU A N 1
ATOM 677 C CA . LEU A 1 83 ? -6.002 -12.557 5.470 1.00 94.69 83 LEU A CA 1
ATOM 678 C C . LEU A 1 83 ? -4.588 -12.772 4.919 1.00 94.69 83 LEU A C 1
ATOM 680 O O . LEU A 1 83 ? -3.617 -12.203 5.422 1.00 94.69 83 LEU A O 1
ATOM 684 N N . GLU A 1 84 ? -4.488 -13.538 3.835 1.00 94.25 84 GLU A N 1
ATOM 685 C CA . GLU A 1 84 ? -3.243 -13.773 3.102 1.00 94.25 84 GLU A CA 1
ATOM 686 C C . GLU A 1 84 ? -3.348 -13.258 1.664 1.00 94.25 84 GLU A C 1
ATOM 688 O O . GLU A 1 84 ? -4.398 -13.330 1.020 1.00 94.25 84 GLU A O 1
ATOM 693 N N . ILE A 1 85 ? -2.240 -12.728 1.143 1.00 91.00 85 ILE A N 1
ATOM 694 C CA . ILE A 1 85 ? -2.162 -12.261 -0.242 1.00 91.00 85 ILE A CA 1
ATOM 695 C C . ILE A 1 85 ? -1.964 -13.478 -1.147 1.00 91.00 85 ILE A C 1
ATOM 697 O O . ILE A 1 85 ? -0.884 -14.061 -1.177 1.00 91.00 85 ILE A O 1
ATOM 701 N N . VAL A 1 86 ? -2.993 -13.830 -1.916 1.00 93.56 86 VAL A N 1
ATOM 702 C CA . VAL A 1 86 ? -2.955 -14.994 -2.820 1.00 93.56 86 VAL A CA 1
ATOM 703 C C . VAL A 1 86 ? -2.422 -14.673 -4.219 1.00 93.56 86 VAL A C 1
ATOM 705 O O . VAL A 1 86 ? -1.900 -15.555 -4.894 1.00 93.56 86 VAL A O 1
ATOM 708 N N . ALA A 1 87 ? -2.558 -13.425 -4.680 1.00 92.00 87 ALA A N 1
ATOM 709 C CA . ALA A 1 87 ? -2.133 -13.010 -6.015 1.00 92.00 87 ALA A CA 1
ATOM 710 C C . ALA A 1 87 ? -1.975 -11.487 -6.128 1.00 92.00 87 ALA A C 1
ATOM 712 O O . ALA A 1 87 ? -2.651 -10.725 -5.437 1.00 92.00 87 ALA A O 1
ATOM 713 N N . PHE A 1 88 ? -1.141 -11.051 -7.075 1.00 91.25 88 PHE A N 1
ATOM 714 C CA . PHE A 1 88 ? -1.052 -9.660 -7.519 1.00 91.25 88 PHE A CA 1
ATOM 715 C C . PHE A 1 88 ? -1.601 -9.539 -8.942 1.00 91.25 88 PHE A C 1
ATOM 717 O O . PHE A 1 88 ? -1.060 -10.131 -9.875 1.00 91.25 88 PHE A O 1
ATOM 724 N N . VAL A 1 89 ? -2.670 -8.760 -9.119 1.00 90.25 89 VAL A N 1
ATOM 725 C CA . VAL A 1 89 ? -3.278 -8.510 -10.435 1.00 90.25 89 VAL A CA 1
ATOM 726 C C . VAL A 1 89 ? -2.775 -7.172 -10.965 1.00 90.25 89 VAL A C 1
ATOM 728 O O . VAL A 1 89 ? -3.236 -6.118 -10.540 1.00 90.25 89 VAL A O 1
ATOM 731 N N . ILE A 1 90 ? -1.803 -7.227 -11.874 1.00 91.69 90 ILE A N 1
ATOM 732 C CA . ILE A 1 90 ? -1.137 -6.036 -12.431 1.00 91.69 90 ILE A CA 1
ATOM 733 C C . ILE A 1 90 ? -1.704 -5.678 -13.815 1.00 91.69 90 ILE A C 1
ATOM 735 O O . ILE A 1 90 ? -1.739 -4.509 -14.191 1.00 91.69 90 ILE A O 1
ATOM 739 N N . ASP A 1 91 ? -2.181 -6.673 -14.571 1.00 92.50 91 ASP A N 1
ATOM 740 C CA . ASP A 1 91 ? -2.789 -6.457 -15.885 1.00 92.50 91 ASP A CA 1
ATOM 741 C C . ASP A 1 91 ? -4.119 -5.692 -15.779 1.00 92.50 91 ASP A C 1
ATOM 743 O O . ASP A 1 91 ? -5.039 -6.084 -15.055 1.00 92.50 91 ASP A O 1
ATOM 747 N N . TRP A 1 92 ? -4.235 -4.619 -16.563 1.00 88.56 92 TRP A N 1
ATOM 748 C CA . TRP A 1 92 ? -5.380 -3.712 -16.524 1.00 88.56 92 TRP A CA 1
ATOM 749 C C . TRP A 1 92 ? -6.683 -4.376 -16.977 1.00 88.56 92 TRP A C 1
ATOM 751 O O . TRP A 1 92 ? -7.750 -4.106 -16.420 1.00 88.56 92 TRP A O 1
ATOM 761 N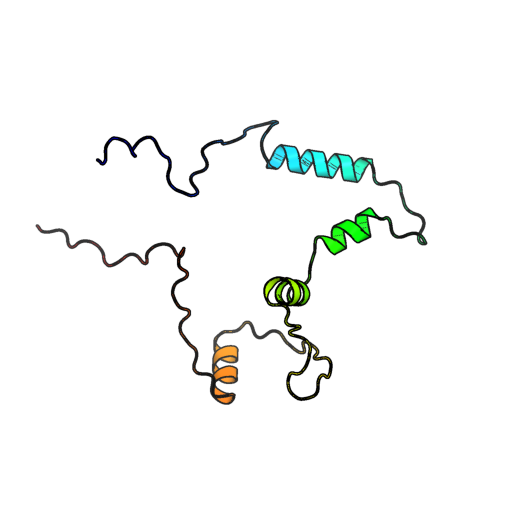 N . VAL A 1 93 ? -6.618 -5.264 -17.973 1.00 91.12 93 VAL A N 1
ATOM 762 C CA . VAL A 1 93 ? -7.810 -5.940 -18.503 1.00 91.12 93 VAL A CA 1
ATOM 763 C C . VAL A 1 93 ? -8.379 -6.897 -17.456 1.00 91.12 93 VAL A C 1
ATOM 765 O O . VAL A 1 93 ? -9.585 -6.887 -17.195 1.00 91.12 93 VAL A O 1
ATOM 768 N N . SER A 1 94 ? -7.511 -7.680 -16.821 1.00 92.19 94 SER A N 1
ATOM 769 C CA . SER A 1 94 ? -7.853 -8.627 -15.758 1.00 92.19 94 SER A CA 1
ATOM 770 C C . SER A 1 94 ? -8.385 -7.913 -14.520 1.00 92.19 94 SER A C 1
ATOM 772 O O . SER A 1 94 ? -9.436 -8.292 -14.001 1.00 92.19 94 SER A O 1
ATOM 774 N N . LEU A 1 95 ? -7.727 -6.827 -14.102 1.00 90.75 95 LEU A N 1
ATOM 775 C CA . LEU A 1 95 ? -8.181 -5.994 -12.990 1.00 90.75 95 LEU A CA 1
ATOM 776 C C . LEU A 1 95 ? -9.584 -5.434 -13.255 1.00 90.75 95 LEU A C 1
ATOM 778 O O . LEU A 1 95 ? -10.466 -5.538 -12.405 1.00 90.75 95 LEU A O 1
ATOM 782 N N . ARG A 1 96 ? -9.829 -4.891 -14.453 1.00 89.94 96 ARG A N 1
ATOM 783 C CA . ARG A 1 96 ? -11.132 -4.316 -14.809 1.00 89.94 96 ARG A CA 1
ATOM 784 C C . ARG A 1 96 ? -12.238 -5.367 -14.838 1.00 89.94 96 ARG A C 1
ATOM 786 O O . ARG A 1 96 ? -13.337 -5.088 -14.360 1.00 89.94 96 ARG A O 1
ATOM 793 N N . ARG A 1 97 ? -11.964 -6.564 -15.367 1.00 92.19 97 ARG A N 1
ATOM 794 C CA . ARG A 1 97 ? -12.913 -7.690 -15.341 1.00 92.19 97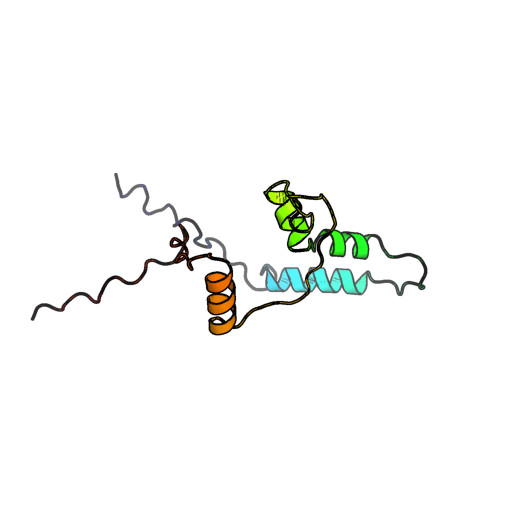 ARG A CA 1
ATOM 795 C C . ARG A 1 97 ? -13.249 -8.084 -13.904 1.00 92.19 97 ARG A C 1
ATOM 797 O O . ARG A 1 97 ? -14.428 -8.141 -13.569 1.00 92.19 97 ARG A O 1
ATOM 804 N N . LEU A 1 98 ? -12.235 -8.276 -13.057 1.00 91.75 98 LEU A N 1
ATOM 805 C CA . LEU A 1 98 ? -12.406 -8.616 -11.641 1.00 91.75 98 LEU A CA 1
ATOM 806 C C . LEU A 1 98 ? -13.268 -7.578 -10.910 1.00 91.75 98 LEU A C 1
ATOM 808 O O . LEU A 1 98 ? -14.267 -7.934 -10.292 1.00 91.75 98 LEU A O 1
ATOM 812 N N . LEU A 1 99 ? -12.917 -6.295 -11.021 1.00 91.00 99 LEU A N 1
ATOM 813 C CA . LEU A 1 99 ? -13.649 -5.212 -10.362 1.00 91.00 99 LEU A CA 1
ATOM 814 C C . LEU A 1 99 ? -15.101 -5.121 -10.848 1.00 91.00 99 LEU A C 1
ATOM 816 O O . LEU A 1 99 ? -16.004 -4.975 -10.030 1.00 91.00 99 LEU A O 1
ATOM 820 N N . THR A 1 100 ? -15.336 -5.294 -12.153 1.00 90.69 100 THR A N 1
ATOM 821 C CA . THR A 1 100 ? -16.694 -5.298 -12.725 1.00 90.69 100 THR A CA 1
ATOM 822 C C . THR A 1 100 ? -17.532 -6.446 -12.161 1.00 90.69 100 THR A C 1
ATOM 824 O O . THR A 1 100 ? -18.676 -6.227 -11.774 1.00 90.69 100 THR A O 1
ATOM 827 N N . HIS A 1 101 ? -16.965 -7.654 -12.059 1.00 92.38 101 HIS A N 1
ATOM 828 C CA . HIS A 1 101 ? -17.650 -8.805 -11.460 1.00 92.38 101 HIS A CA 1
ATOM 829 C C . HIS A 1 101 ? -17.988 -8.596 -9.978 1.00 92.38 101 HIS A C 1
ATOM 831 O O . HIS A 1 101 ? -19.007 -9.096 -9.513 1.00 92.38 101 HIS A O 1
ATOM 837 N N . LEU A 1 102 ? -17.168 -7.834 -9.254 1.00 91.88 102 LEU A N 1
ATOM 838 C CA . LEU A 1 102 ? -17.400 -7.467 -7.856 1.00 91.88 102 LEU A CA 1
ATOM 839 C C . LEU A 1 102 ? -18.337 -6.254 -7.686 1.00 91.88 102 LEU A C 1
ATOM 841 O O . LEU A 1 102 ? -18.605 -5.845 -6.560 1.00 91.88 102 LEU A O 1
ATOM 845 N N . GLY A 1 103 ? -18.827 -5.657 -8.779 1.00 92.25 103 GLY A N 1
ATOM 846 C CA . GLY A 1 103 ? -19.686 -4.469 -8.738 1.00 92.25 103 GLY A CA 1
ATOM 847 C C . GLY A 1 103 ? -18.944 -3.158 -8.455 1.00 92.25 103 GLY A C 1
ATOM 848 O O . GLY A 1 103 ? -19.578 -2.123 -8.245 1.00 92.25 103 GLY A O 1
ATOM 849 N N . PHE A 1 104 ? -17.609 -3.160 -8.480 1.00 85.81 104 PHE A N 1
ATOM 850 C CA . PHE A 1 104 ? -16.806 -1.947 -8.376 1.00 85.81 104 PHE A CA 1
ATOM 851 C C . PHE A 1 104 ? -16.638 -1.321 -9.764 1.00 85.81 104 PHE A C 1
ATOM 853 O O . PHE A 1 104 ? -15.890 -1.815 -10.608 1.00 85.81 104 PHE A O 1
ATOM 860 N N . ALA A 1 105 ? -17.319 -0.200 -10.011 1.00 75.62 105 ALA A N 1
ATOM 861 C CA . ALA A 1 105 ? -17.049 0.602 -11.199 1.00 75.62 105 ALA A CA 1
ATOM 862 C C . ALA A 1 105 ? -15.637 1.215 -11.087 1.00 75.62 105 ALA A C 1
ATOM 864 O O . ALA A 1 105 ? -15.326 1.804 -10.045 1.00 75.62 105 ALA A O 1
ATOM 865 N N . PRO A 1 106 ? -14.778 1.117 -12.121 1.00 65.44 106 PRO A N 1
ATOM 866 C CA . PRO A 1 106 ? -13.475 1.767 -12.094 1.00 65.44 106 PRO A CA 1
ATOM 867 C C . PRO A 1 106 ? -13.687 3.282 -12.013 1.00 65.44 106 PRO A C 1
ATOM 869 O O . PRO A 1 106 ? -14.110 3.912 -12.983 1.00 65.44 106 PRO A O 1
ATOM 872 N N . ARG A 1 107 ? -13.424 3.871 -10.844 1.00 66.44 107 ARG A N 1
ATOM 873 C CA . ARG A 1 107 ? -13.368 5.326 -10.697 1.00 66.44 107 ARG A CA 1
ATOM 874 C C . ARG A 1 107 ? -12.087 5.796 -11.371 1.00 66.44 107 ARG A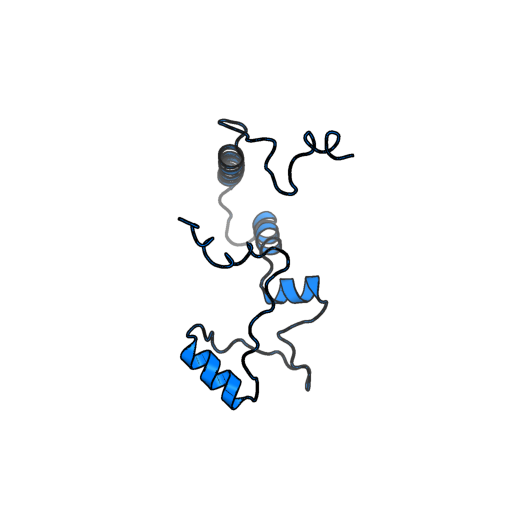 C 1
ATOM 876 O O . ARG A 1 107 ? -11.018 5.254 -11.091 1.00 66.44 107 ARG A O 1
ATOM 883 N N . GLN A 1 108 ? -12.186 6.782 -12.261 1.00 63.78 108 GLN A N 1
ATOM 884 C CA . GLN A 1 108 ? -10.988 7.521 -12.645 1.00 63.78 108 GLN A CA 1
ATOM 885 C C . GLN A 1 108 ? -10.412 8.129 -11.360 1.00 63.78 108 GLN A C 1
ATOM 887 O O . GLN A 1 108 ? -11.186 8.705 -10.590 1.00 63.78 108 GLN A O 1
ATOM 892 N N . PRO A 1 109 ? -9.112 7.941 -11.072 1.00 63.09 109 PRO A N 1
ATOM 893 C CA . PRO A 1 109 ? -8.516 8.589 -9.919 1.00 63.09 109 PRO A CA 1
ATOM 894 C C . PRO A 1 109 ? -8.701 10.095 -10.083 1.00 63.09 109 PRO A C 1
ATOM 896 O O . PRO A 1 109 ? -8.461 10.634 -11.167 1.00 63.09 109 PRO A O 1
ATOM 899 N N . GLU A 1 110 ? -9.153 10.764 -9.023 1.00 63.72 110 GLU A N 1
ATOM 900 C CA . GLU A 1 110 ? -9.113 12.220 -9.004 1.00 63.7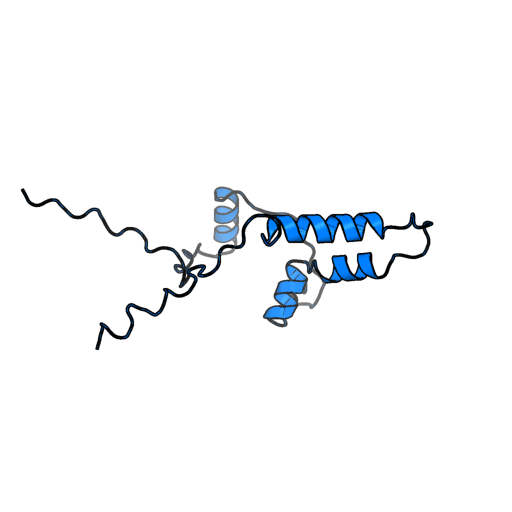2 110 GLU A CA 1
ATOM 901 C C . GLU A 1 110 ? -7.663 12.658 -9.241 1.00 63.72 110 GLU A C 1
ATOM 903 O O . GLU A 1 110 ? -6.739 12.027 -8.708 1.00 63.72 110 GLU A O 1
ATOM 908 N N . PRO A 1 111 ? -7.437 13.688 -10.074 1.00 60.41 111 PRO A N 1
ATOM 909 C CA . PRO A 1 111 ? -6.096 14.192 -10.297 1.00 60.41 111 PRO A CA 1
ATOM 910 C C . PRO A 1 111 ? -5.496 14.552 -8.939 1.00 60.41 111 PRO A C 1
ATOM 912 O O . PRO A 1 111 ? -6.084 15.310 -8.166 1.00 60.41 111 PRO A O 1
ATOM 915 N N . LEU A 1 112 ? -4.337 13.964 -8.633 1.00 67.00 112 LEU A N 1
ATOM 916 C CA . LEU A 1 112 ? -3.600 14.285 -7.417 1.00 67.00 112 LEU A CA 1
ATOM 917 C C . LEU A 1 112 ? -3.422 15.806 -7.366 1.00 67.00 112 LEU A C 1
ATOM 919 O O . LEU A 1 112 ? -3.087 16.411 -8.382 1.00 67.00 112 LEU A O 1
ATOM 923 N N . ALA A 1 113 ? -3.584 16.420 -6.192 1.00 63.09 113 ALA A N 1
ATOM 924 C CA . ALA A 1 113 ? -3.441 17.872 -6.023 1.00 63.09 113 ALA A CA 1
ATOM 925 C C . ALA A 1 113 ? -2.087 18.429 -6.524 1.00 63.09 113 ALA A C 1
ATOM 927 O O . ALA A 1 113 ? -1.951 19.627 -6.754 1.00 63.09 113 ALA A O 1
ATOM 928 N N . HIS A 1 114 ? -1.095 17.550 -6.707 1.00 60.62 114 HIS A N 1
ATOM 929 C CA . HIS A 1 114 ? 0.250 17.850 -7.199 1.00 60.62 114 HIS A CA 1
ATOM 930 C C . HIS A 1 114 ? 0.587 17.170 -8.536 1.00 60.62 114 HIS A C 1
ATOM 932 O O . HIS A 1 114 ? 1.758 17.091 -8.904 1.00 60.62 114 HIS A O 1
ATOM 938 N N . ALA A 1 115 ? -0.401 16.627 -9.251 1.00 58.00 115 ALA A N 1
ATOM 939 C CA . ALA A 1 115 ? -0.172 16.169 -10.614 1.00 58.00 115 ALA A CA 1
ATOM 940 C C . ALA A 1 115 ? 0.223 17.378 -11.482 1.00 58.00 115 ALA A C 1
ATOM 942 O O . ALA A 1 115 ? -0.355 18.457 -11.311 1.00 58.00 115 ALA A O 1
ATOM 943 N N . PRO A 1 116 ? 1.197 17.229 -12.400 1.00 66.00 116 PRO A N 1
ATOM 944 C CA . PRO A 1 116 ? 1.485 18.279 -13.364 1.00 66.00 116 PRO A CA 1
ATOM 945 C C . PRO A 1 116 ? 0.189 18.649 -14.101 1.00 66.00 116 PRO A C 1
ATOM 947 O O . PRO A 1 116 ? -0.626 17.758 -14.371 1.00 66.00 116 PRO A O 1
ATOM 950 N N . PRO A 1 117 ? -0.040 19.942 -14.387 1.00 64.44 117 PRO A N 1
ATOM 951 C CA . PRO A 1 117 ? -1.242 20.367 -15.085 1.00 64.44 117 PRO A CA 1
ATOM 952 C C . PRO A 1 117 ? -1.354 19.576 -16.389 1.00 64.44 117 PRO A C 1
ATOM 954 O O . PRO A 1 117 ? -0.408 19.526 -17.169 1.00 64.44 117 PRO A O 1
ATOM 957 N N . HIS A 1 118 ? -2.498 18.925 -16.609 1.00 58.97 118 HIS A N 1
ATOM 958 C CA . HIS A 1 118 ? -2.787 18.332 -17.908 1.00 58.97 118 HIS A CA 1
ATOM 959 C C . HIS A 1 118 ? -2.757 19.464 -18.929 1.00 58.97 118 HIS A C 1
ATOM 961 O O . HIS A 1 118 ? -3.558 20.394 -18.806 1.00 58.97 118 HIS A O 1
ATOM 967 N N . ASP A 1 119 ? -1.823 19.405 -19.880 1.00 56.81 119 ASP A N 1
ATOM 968 C CA . ASP A 1 119 ? -1.692 20.389 -20.949 1.00 56.81 119 ASP A CA 1
ATOM 969 C C . ASP A 1 119 ? -3.055 20.564 -21.629 1.00 56.81 119 ASP A C 1
ATOM 971 O O . ASP A 1 119 ? -3.522 19.714 -22.392 1.00 56.81 119 ASP A O 1
ATOM 975 N N . LYS A 1 120 ? -3.744 21.658 -21.296 1.00 51.78 120 LYS A N 1
ATOM 976 C CA . LYS A 1 120 ? -4.965 22.056 -21.983 1.00 51.78 120 LYS A CA 1
ATOM 977 C C . LYS A 1 120 ? -4.531 22.670 -23.304 1.00 51.78 120 LYS A C 1
ATOM 979 O O . LYS A 1 120 ? -4.052 23.792 -23.300 1.00 51.78 120 LYS A O 1
ATOM 984 N N . GLU A 1 121 ? -4.697 21.879 -24.361 1.00 49.47 121 GLU A N 1
ATOM 985 C CA . GLU A 1 121 ? -4.919 22.239 -25.769 1.00 49.47 121 GLU A CA 1
ATOM 986 C C . GLU A 1 121 ? -3.995 23.326 -26.369 1.00 49.47 121 GLU A C 1
ATOM 988 O O . GLU A 1 121 ? -3.987 24.467 -25.910 1.00 49.47 121 GLU A O 1
ATOM 993 N N . PRO A 1 122 ? -3.226 23.024 -27.435 1.00 48.91 122 PRO A N 1
ATOM 994 C CA . PRO A 1 122 ? -2.262 23.977 -27.973 1.00 48.91 122 PRO A CA 1
ATOM 995 C C . PRO A 1 122 ? -2.968 25.260 -28.427 1.00 48.91 122 PRO A C 1
ATOM 997 O O . PRO A 1 122 ? -3.943 25.216 -29.181 1.00 48.91 122 PRO A O 1
ATOM 1000 N N . LEU A 1 123 ? -2.454 26.403 -27.961 1.00 52.66 123 LEU A N 1
ATOM 1001 C CA . LEU A 1 123 ? -2.886 27.738 -28.371 1.00 52.66 123 LEU A CA 1
ATOM 1002 C C . LEU A 1 123 ? -2.969 27.793 -29.901 1.00 52.66 123 LEU A C 1
ATOM 1004 O O . LEU A 1 123 ? -1.958 27.659 -30.593 1.00 52.66 123 LEU A O 1
ATOM 1008 N N . ARG A 1 124 ? -4.183 27.982 -30.429 1.00 51.31 124 ARG A N 1
ATOM 1009 C CA . ARG A 1 124 ? -4.397 28.240 -31.855 1.00 51.31 124 ARG A CA 1
ATOM 1010 C C . ARG A 1 124 ? -3.613 29.497 -32.225 1.00 51.31 124 ARG A C 1
ATOM 1012 O O . ARG A 1 124 ? -3.928 30.584 -31.747 1.00 51.31 124 ARG A O 1
ATOM 1019 N N . ALA A 1 125 ? -2.592 29.339 -33.063 1.00 45.19 125 ALA A N 1
ATOM 1020 C CA . ALA A 1 125 ? -1.909 30.464 -33.679 1.00 45.19 125 ALA A CA 1
ATOM 1021 C C . ALA A 1 125 ? -2.918 31.202 -34.569 1.00 45.19 125 ALA A C 1
ATOM 1023 O O . ALA A 1 125 ? -3.417 30.644 -35.548 1.00 45.19 125 ALA A O 1
ATOM 1024 N N . HIS A 1 126 ? -3.260 32.431 -34.193 1.00 45.41 126 HIS A N 1
ATOM 1025 C CA . HIS A 1 126 ? -3.967 33.344 -35.079 1.00 45.41 126 HIS A CA 1
ATOM 1026 C C . HIS A 1 126 ? -2.968 33.862 -36.119 1.00 45.41 126 HIS A C 1
ATOM 1028 O O . HIS A 1 126 ? -1.905 34.363 -35.751 1.00 45.41 126 HIS A O 1
ATOM 1034 N N . ALA A 1 127 ? -3.309 33.640 -37.391 1.00 44.47 127 ALA A N 1
ATOM 1035 C CA . ALA A 1 127 ? -2.625 34.166 -38.568 1.00 44.47 127 ALA A CA 1
ATOM 1036 C C . ALA A 1 127 ? -2.854 35.674 -38.731 1.00 44.47 127 ALA A C 1
ATOM 1038 O O . ALA A 1 127 ? -3.930 36.149 -38.295 1.00 44.47 127 ALA A O 1
#

Sequence (127 aa):
MARVLDHVPEPGQQLLRYWGWYSNAARGRRERRECEESAVPADDSVTAPDEIESRRRRLTWSQLIRKVYELDPLLCPYCGAQLEIVAFVIDWVSLRRLLTHLGFAPRQPEPLAHAPPHDKEPLRAHA

Secondary structure (DSSP, 8-state):
--TTTTTSPPTT-------GGGSHHHHHHHHHHHHHHT-----TT---HHHHHHHHTS--HHHHHHHHHS--TTB-TTT-PBP--------HHHHHHHHHHTT---PPPPPPTTSPPP---------

Foldseek 3Di:
DPVVCPPPDDVPDDPDADDDCRHPVNVVVVVVVVVVVPDDDDDDDDDDVVNVVVVVVDQDPQSVCCVPVVDRPQADPPPRDGHDDPDDDPDPVVVCVVCVVVVHDDDDPDQDPPHDPDPPDDDPDDD

Radius of gyration: 24.99 Å; chains: 1; bounding box: 54×61×56 Å

pLDDT: mean 76.04, std 16.75, range [44.41, 96.25]